Protein AF-A0A6S6QF54-F1 (afdb_monomer)

Radius of gyration: 23.75 Å; Cα contacts (8 Å, |Δi|>4): 2; chains: 1; bounding box: 29×25×75 Å

Structure (mmCIF, N/CA/C/O backbone):
data_AF-A0A6S6QF54-F1
#
_entry.id   AF-A0A6S6QF54-F1
#
loop_
_atom_site.group_PDB
_atom_site.id
_atom_site.type_symbol
_atom_site.label_atom_id
_atom_site.label_alt_id
_atom_site.label_comp_id
_atom_site.label_asym_id
_atom_site.label_entity_id
_atom_site.label_seq_id
_atom_site.pdbx_PDB_ins_code
_atom_site.Cartn_x
_atom_site.Cartn_y
_atom_site.Cartn_z
_atom_site.occupancy
_atom_site.B_iso_or_equiv
_atom_site.auth_seq_id
_atom_site.auth_comp_id
_atom_site.auth_asym_id
_atom_site.auth_atom_id
_atom_site.pdbx_PDB_model_num
ATOM 1 N N . MET A 1 1 ? -17.055 -0.977 23.266 1.0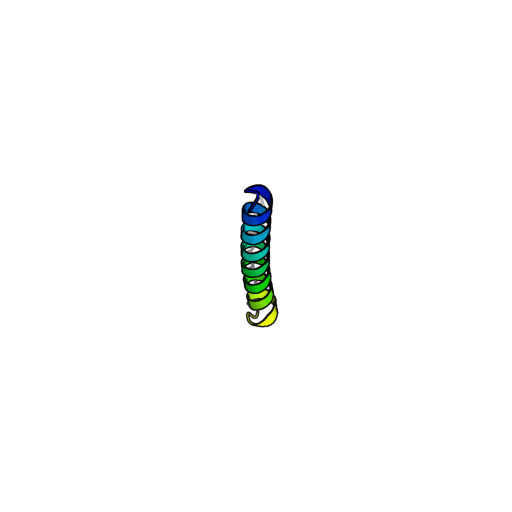0 64.94 1 MET A N 1
ATOM 2 C CA . MET A 1 1 ? -15.888 -0.500 22.484 1.00 64.94 1 MET A CA 1
ATOM 3 C C . MET A 1 1 ? -16.379 0.552 21.500 1.00 64.94 1 MET A C 1
ATOM 5 O O . MET A 1 1 ? -17.242 0.201 20.701 1.00 64.94 1 MET A O 1
ATOM 9 N N . PRO A 1 2 ? -15.911 1.808 21.584 1.00 76.38 2 PRO A N 1
ATOM 10 C CA . PRO A 1 2 ? -16.373 2.893 20.716 1.00 76.38 2 PRO A CA 1
ATOM 11 C C . PRO A 1 2 ? -16.142 2.529 19.240 1.00 76.38 2 PRO A C 1
ATOM 13 O O . PRO A 1 2 ? -15.071 2.046 18.867 1.00 76.38 2 PRO A O 1
ATOM 16 N N . SER A 1 3 ? -17.174 2.704 18.415 1.00 86.31 3 SER A N 1
ATOM 17 C CA . SER A 1 3 ? -17.227 2.304 16.999 1.00 86.31 3 SER A CA 1
ATOM 18 C C . SER A 1 3 ? -16.072 2.867 16.159 1.00 86.31 3 SER A C 1
ATOM 20 O O . SER A 1 3 ? -15.579 2.182 15.264 1.00 86.31 3 SER A O 1
ATOM 22 N N . THR A 1 4 ? -15.571 4.054 16.501 1.00 87.94 4 THR A N 1
ATOM 23 C CA . THR A 1 4 ? -14.455 4.724 15.817 1.00 87.94 4 THR A CA 1
ATOM 24 C C . THR A 1 4 ? -13.160 3.915 15.850 1.00 87.94 4 THR A C 1
ATOM 26 O O . THR A 1 4 ? -12.496 3.767 14.829 1.00 87.94 4 THR A O 1
ATOM 29 N N . PHE A 1 5 ? -12.803 3.323 16.993 1.00 92.62 5 PHE A N 1
ATOM 30 C CA . PHE A 1 5 ? -11.555 2.557 17.092 1.00 92.62 5 PHE A CA 1
ATOM 31 C C . PHE A 1 5 ? -11.602 1.278 16.243 1.00 92.62 5 PHE A C 1
ATOM 33 O O . PHE A 1 5 ? -10.604 0.874 15.648 1.00 92.62 5 PHE A O 1
ATOM 40 N N . ARG A 1 6 ? -12.785 0.661 16.122 1.00 88.38 6 ARG A N 1
ATOM 41 C CA . ARG A 1 6 ? -12.998 -0.492 15.234 1.00 88.38 6 ARG A CA 1
ATOM 42 C C . ARG A 1 6 ? -12.824 -0.105 13.762 1.00 88.38 6 ARG A C 1
ATOM 44 O O . ARG A 1 6 ? -12.218 -0.876 13.024 1.00 88.38 6 ARG A O 1
ATOM 51 N N . LEU A 1 7 ? -13.300 1.077 13.360 1.00 93.31 7 LEU A N 1
ATOM 52 C CA . LEU A 1 7 ? -13.095 1.612 12.011 1.00 93.31 7 LEU A CA 1
ATOM 53 C C . LEU A 1 7 ? -11.605 1.834 11.720 1.00 93.31 7 LEU A C 1
ATOM 55 O O . LEU A 1 7 ? -11.101 1.329 10.721 1.00 93.31 7 LEU A O 1
ATOM 59 N N . LEU A 1 8 ? -10.890 2.518 12.617 1.00 94.94 8 LEU A N 1
ATOM 60 C CA . LEU A 1 8 ? -9.459 2.796 12.453 1.00 94.94 8 LEU A CA 1
ATOM 61 C C . LEU A 1 8 ? -8.627 1.517 12.368 1.00 94.94 8 LEU A C 1
ATOM 63 O O . LEU A 1 8 ? -7.768 1.401 11.500 1.00 94.94 8 LEU A O 1
ATOM 67 N N . ARG A 1 9 ? -8.917 0.527 13.217 1.00 95.19 9 ARG A N 1
ATOM 68 C CA . ARG A 1 9 ? -8.266 -0.784 13.149 1.00 95.19 9 ARG A CA 1
ATOM 69 C C . ARG A 1 9 ? -8.476 -1.440 11.785 1.00 95.19 9 ARG A C 1
ATOM 71 O O . ARG A 1 9 ? -7.527 -1.963 11.213 1.00 95.19 9 ARG A O 1
ATOM 78 N N . ASN A 1 10 ? -9.700 -1.420 11.262 1.00 95.50 10 ASN A N 1
ATOM 79 C CA . ASN A 1 10 ? -9.986 -2.016 9.960 1.00 95.50 10 ASN A CA 1
ATOM 80 C C . ASN A 1 10 ? -9.242 -1.277 8.832 1.00 95.50 10 ASN A C 1
ATOM 82 O O . ASN A 1 10 ? -8.681 -1.925 7.953 1.00 95.50 10 ASN A O 1
ATOM 86 N N . LEU A 1 11 ? -9.173 0.058 8.886 1.00 97.31 11 LEU A N 1
ATOM 87 C CA . LEU A 1 11 ? -8.401 0.859 7.931 1.00 97.31 11 LEU A CA 1
ATOM 88 C C . LEU A 1 11 ? -6.899 0.576 8.013 1.00 97.31 11 LEU A C 1
ATOM 90 O O . LEU A 1 11 ? -6.258 0.437 6.979 1.00 97.31 11 LEU A O 1
ATOM 94 N N . ALA A 1 12 ? -6.346 0.441 9.218 1.00 97.56 12 ALA A N 1
ATOM 95 C CA . ALA A 1 12 ? -4.939 0.102 9.409 1.00 97.56 12 ALA A CA 1
ATOM 96 C C . ALA A 1 12 ? -4.600 -1.262 8.792 1.00 97.56 12 ALA A C 1
ATOM 98 O O . ALA A 1 12 ? -3.588 -1.394 8.110 1.00 97.56 12 ALA A O 1
ATOM 99 N N . VAL A 1 13 ? -5.474 -2.258 8.973 1.00 97.81 13 VAL A N 1
ATOM 100 C CA . VAL A 1 13 ? -5.313 -3.580 8.349 1.00 97.81 13 VAL A CA 1
ATO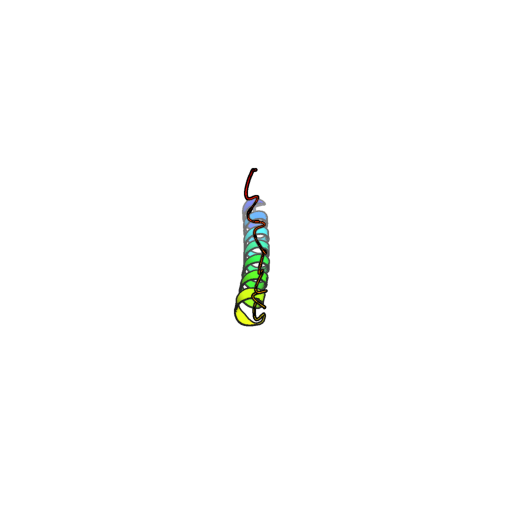M 101 C C . VAL A 1 13 ? -5.386 -3.480 6.824 1.00 97.81 13 VAL A C 1
ATOM 103 O O . VAL A 1 13 ? -4.532 -4.037 6.142 1.00 97.81 13 VAL A O 1
ATOM 106 N N . LEU A 1 14 ? -6.358 -2.747 6.275 1.00 98.38 14 LEU A N 1
ATOM 107 C CA . LEU A 1 14 ? -6.480 -2.558 4.825 1.00 98.38 14 LEU A CA 1
ATOM 108 C C . LEU A 1 14 ? -5.260 -1.846 4.233 1.00 98.38 14 LEU A C 1
ATOM 110 O O . LEU A 1 14 ? -4.713 -2.303 3.233 1.00 98.38 14 LEU A O 1
ATOM 114 N N . ALA A 1 15 ? -4.802 -0.768 4.8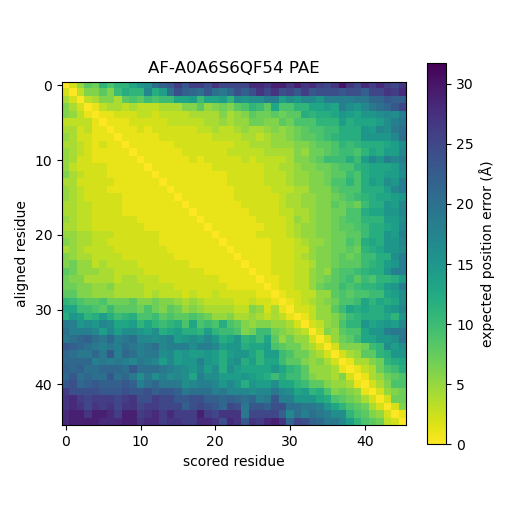67 1.00 98.50 15 ALA A N 1
ATOM 115 C CA . ALA A 1 15 ? -3.613 -0.039 4.442 1.00 98.50 15 ALA A CA 1
ATOM 116 C C . ALA A 1 15 ? -2.368 -0.934 4.478 1.00 98.50 15 ALA A C 1
ATOM 118 O O . ALA A 1 15 ? -1.597 -0.940 3.522 1.00 98.50 15 ALA A O 1
ATOM 119 N N . ALA A 1 16 ? -2.207 -1.734 5.537 1.00 98.44 16 ALA A N 1
ATOM 120 C CA . ALA A 1 16 ? -1.106 -2.683 5.645 1.00 98.44 16 ALA A CA 1
ATOM 121 C C . ALA A 1 16 ? -1.151 -3.742 4.535 1.00 98.44 16 ALA A C 1
ATOM 123 O O . ALA A 1 16 ? -0.117 -4.035 3.944 1.00 98.44 16 ALA A O 1
ATOM 124 N N . LEU A 1 17 ? -2.331 -4.279 4.208 1.00 98.62 17 LEU A N 1
ATOM 125 C CA . LEU A 1 17 ? -2.491 -5.264 3.134 1.00 98.62 17 LEU A CA 1
ATOM 126 C C . LEU A 1 17 ? -2.157 -4.681 1.759 1.00 98.62 17 LEU A C 1
ATOM 128 O O . LEU A 1 17 ? -1.422 -5.302 0.995 1.00 98.62 17 LEU A O 1
ATOM 132 N N . VAL A 1 18 ? -2.663 -3.483 1.455 1.00 98.56 18 VAL A N 1
ATOM 133 C CA . VAL A 1 18 ? -2.366 -2.799 0.188 1.00 98.56 18 VAL A CA 1
ATOM 134 C C . VAL A 1 18 ? -0.875 -2.501 0.086 1.00 98.56 18 VAL A C 1
ATOM 136 O O . VAL A 1 18 ? -0.253 -2.821 -0.925 1.00 98.56 18 VAL A O 1
ATOM 139 N N . PHE A 1 19 ? -0.287 -1.937 1.143 1.00 98.19 19 PHE A N 1
ATOM 140 C CA . PHE A 1 19 ? 1.135 -1.624 1.169 1.00 98.19 19 PHE A CA 1
ATOM 141 C C . PHE A 1 19 ? 1.996 -2.881 1.019 1.00 98.19 19 PHE A C 1
ATOM 143 O O . PHE A 1 19 ? 2.910 -2.887 0.200 1.00 98.19 19 PHE A O 1
ATOM 150 N N . ALA A 1 20 ? 1.681 -3.959 1.742 1.00 98.31 20 ALA A N 1
ATOM 151 C CA . ALA A 1 20 ? 2.392 -5.228 1.626 1.00 98.31 20 ALA A CA 1
ATOM 152 C C . ALA A 1 20 ? 2.292 -5.813 0.210 1.00 98.31 20 ALA A C 1
ATOM 154 O O . ALA A 1 20 ? 3.288 -6.307 -0.311 1.00 98.31 20 ALA A O 1
ATOM 155 N N . GLY A 1 21 ? 1.123 -5.715 -0.432 1.00 98.25 21 GLY A N 1
ATOM 156 C CA . GLY A 1 21 ? 0.932 -6.142 -1.818 1.00 98.25 21 GLY A CA 1
ATOM 157 C C . GLY A 1 21 ? 1.798 -5.351 -2.799 1.00 98.25 21 GLY A C 1
ATOM 158 O O . GLY A 1 21 ? 2.520 -5.946 -3.594 1.00 98.25 21 GLY A O 1
ATOM 159 N N . VAL A 1 22 ? 1.785 -4.018 -2.712 1.00 97.81 22 VAL A N 1
ATOM 160 C CA . VAL A 1 22 ? 2.622 -3.157 -3.568 1.00 97.81 22 VAL A CA 1
ATOM 161 C C . VAL A 1 22 ? 4.108 -3.402 -3.312 1.00 97.81 22 VAL A C 1
ATOM 163 O O . VAL A 1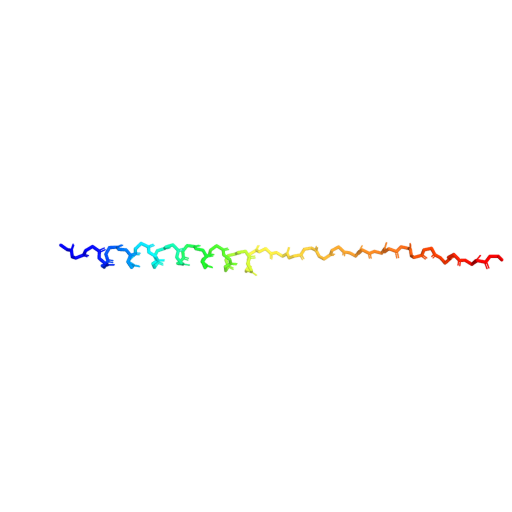 22 ? 4.876 -3.528 -4.261 1.00 97.81 22 VAL A O 1
ATOM 166 N N . TRP A 1 23 ? 4.511 -3.502 -2.045 1.00 97.75 23 TRP A N 1
ATOM 167 C CA . TRP A 1 23 ? 5.891 -3.784 -1.665 1.00 97.75 23 TRP A CA 1
ATOM 168 C C . TRP A 1 23 ? 6.363 -5.121 -2.238 1.00 97.75 23 TRP A C 1
ATOM 170 O O . TRP A 1 23 ? 7.421 -5.168 -2.852 1.00 97.75 23 TRP A O 1
ATOM 180 N N . ALA A 1 24 ? 5.551 -6.175 -2.122 1.00 97.44 24 ALA A N 1
ATOM 181 C CA . ALA A 1 24 ? 5.868 -7.481 -2.687 1.00 97.44 24 ALA A CA 1
ATOM 182 C C . ALA A 1 24 ? 6.007 -7.435 -4.217 1.00 97.44 24 ALA A C 1
ATOM 184 O O . ALA A 1 24 ? 6.927 -8.031 -4.767 1.00 97.44 24 ALA A O 1
ATOM 185 N N . LEU A 1 25 ? 5.129 -6.708 -4.915 1.00 96.38 25 LEU A N 1
ATOM 186 C CA . LEU A 1 25 ? 5.266 -6.532 -6.362 1.00 96.38 25 LEU A CA 1
ATOM 187 C C . LEU A 1 25 ? 6.562 -5.795 -6.713 1.00 96.38 25 LEU A C 1
ATOM 189 O O . LEU A 1 25 ? 7.279 -6.219 -7.608 1.00 96.38 25 LEU A O 1
ATOM 193 N N . ALA A 1 26 ? 6.893 -4.729 -5.988 1.00 94.75 26 ALA A N 1
ATOM 194 C CA . ALA A 1 26 ? 8.095 -3.944 -6.247 1.00 94.75 26 ALA A CA 1
ATOM 195 C C . ALA A 1 26 ? 9.402 -4.712 -5.976 1.00 94.75 26 ALA A C 1
ATOM 197 O O . ALA A 1 26 ? 10.416 -4.399 -6.594 1.00 94.75 26 ALA A O 1
ATOM 198 N N . THR A 1 27 ? 9.403 -5.678 -5.051 1.00 95.56 27 TH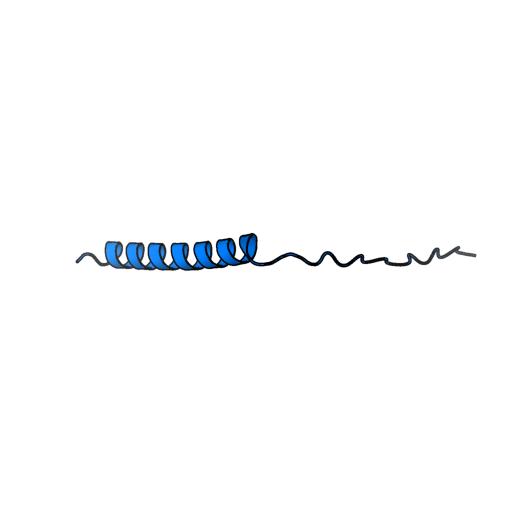R A N 1
ATOM 199 C CA . THR A 1 27 ? 10.615 -6.423 -4.667 1.00 95.56 27 THR A CA 1
ATOM 200 C C . THR A 1 27 ? 10.763 -7.771 -5.358 1.00 95.56 27 THR A C 1
ATOM 202 O O . THR A 1 27 ? 11.891 -8.211 -5.564 1.00 95.56 27 THR A O 1
ATOM 205 N N . PHE A 1 28 ? 9.660 -8.442 -5.693 1.00 96.31 28 PHE A N 1
ATOM 206 C CA . PHE A 1 28 ? 9.689 -9.807 -6.229 1.00 96.31 28 PHE A CA 1
ATOM 207 C C . PHE A 1 28 ? 9.318 -9.901 -7.711 1.00 96.31 28 PHE A C 1
ATOM 209 O O . PHE A 1 28 ? 9.404 -10.988 -8.279 1.00 96.31 28 PHE A O 1
ATOM 216 N N . VAL A 1 29 ? 8.901 -8.803 -8.346 1.00 93.81 29 VAL A N 1
ATOM 217 C CA . VAL A 1 29 ? 8.580 -8.780 -9.778 1.00 93.81 29 VAL A CA 1
ATOM 218 C C . VAL A 1 29 ? 9.599 -7.925 -10.515 1.00 93.81 29 VAL A C 1
ATOM 220 O O . VAL A 1 29 ? 9.694 -6.721 -10.293 1.00 93.81 29 VAL A O 1
ATOM 223 N N . GLU A 1 30 ? 10.327 -8.543 -11.443 1.00 92.19 30 GLU A N 1
ATOM 224 C CA . GLU A 1 30 ? 11.179 -7.827 -12.390 1.00 92.19 30 GLU A CA 1
ATOM 225 C C . GLU A 1 30 ? 10.327 -7.282 -13.546 1.00 92.19 30 GLU A C 1
ATOM 227 O O . GLU A 1 30 ? 9.671 -8.054 -14.256 1.00 92.19 30 GLU A O 1
ATOM 232 N N . PRO A 1 31 ? 10.302 -5.954 -13.764 1.00 86.56 31 PRO A N 1
ATOM 233 C CA . PRO A 1 31 ? 9.641 -5.380 -14.925 1.00 86.56 31 PRO A CA 1
ATOM 234 C C . PRO A 1 31 ? 10.378 -5.831 -16.184 1.00 86.56 31 PRO A C 1
ATOM 236 O O . PRO A 1 31 ? 11.595 -5.706 -16.249 1.00 86.56 31 PRO A O 1
ATOM 239 N N . THR A 1 32 ? 9.655 -6.305 -17.198 1.00 84.44 32 THR A N 1
ATOM 240 C CA . THR A 1 32 ? 10.218 -6.562 -18.530 1.00 84.44 32 THR A CA 1
ATOM 241 C C . THR A 1 32 ? 10.015 -5.315 -19.391 1.00 84.44 32 THR A C 1
ATOM 243 O O . THR A 1 32 ? 8.900 -5.064 -19.861 1.00 84.44 32 THR A O 1
ATOM 246 N N . PRO A 1 33 ? 11.045 -4.473 -19.595 1.00 79.94 33 PRO A N 1
ATOM 247 C CA . PRO A 1 33 ? 10.903 -3.295 -20.430 1.00 79.94 33 PRO A CA 1
ATOM 248 C C . PRO A 1 33 ? 10.802 -3.784 -21.873 1.00 79.94 33 PRO A C 1
ATOM 250 O O . PRO A 1 33 ? 11.753 -4.346 -22.412 1.00 79.94 33 PRO A O 1
ATOM 253 N N . ARG A 1 34 ? 9.637 -3.623 -22.509 1.00 79.81 34 ARG A N 1
ATOM 254 C CA . ARG A 1 34 ? 9.540 -3.880 -23.947 1.00 79.81 34 ARG A CA 1
ATOM 255 C C . ARG A 1 34 ? 10.215 -2.728 -24.679 1.00 79.81 34 ARG A C 1
ATOM 257 O O . ARG A 1 34 ? 9.831 -1.572 -24.498 1.00 79.81 34 ARG A O 1
ATOM 264 N N . GLU A 1 35 ? 11.169 -3.038 -25.543 1.00 75.88 35 GLU A N 1
ATOM 265 C CA . GLU A 1 35 ? 11.618 -2.074 -26.538 1.00 75.88 35 GLU A CA 1
ATOM 266 C C . GLU A 1 35 ? 10.475 -1.882 -27.538 1.00 75.88 35 GLU A C 1
ATOM 268 O O . GLU A 1 35 ? 10.168 -2.748 -28.358 1.00 75.88 35 GLU A O 1
ATOM 273 N N . MET A 1 36 ? 9.750 -0.772 -27.404 1.00 73.06 36 MET A N 1
ATOM 274 C CA . MET A 1 36 ? 8.745 -0.376 -28.380 1.00 73.06 36 MET A CA 1
ATOM 275 C C . MET A 1 36 ? 9.444 0.449 -29.460 1.00 73.06 36 MET A C 1
ATOM 277 O O . MET A 1 36 ? 9.473 1.675 -29.396 1.00 73.06 36 MET A O 1
ATOM 281 N N . SER A 1 37 ? 10.030 -0.227 -30.448 1.00 75.88 37 SER A N 1
ATOM 282 C CA . SER A 1 37 ? 10.471 0.430 -31.674 1.00 75.88 37 SER A CA 1
ATOM 283 C C . SER A 1 37 ? 9.243 0.716 -32.538 1.00 75.88 37 SER A C 1
ATOM 285 O O . SER A 1 37 ? 8.712 -0.147 -33.235 1.00 75.88 37 SER A O 1
ATOM 287 N N . VAL A 1 38 ? 8.734 1.944 -32.455 1.00 77.12 38 VAL A N 1
ATOM 288 C CA . VAL A 1 3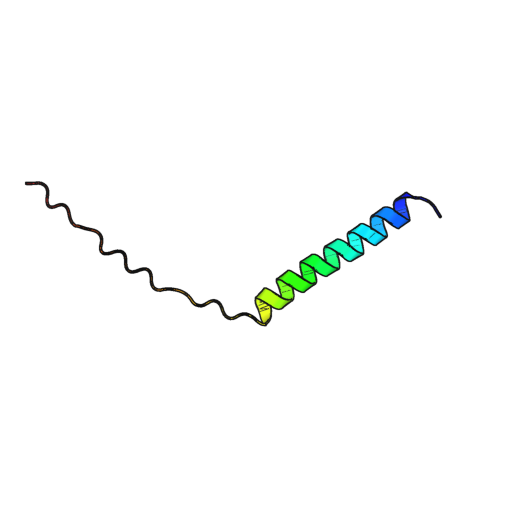8 ? 7.776 2.435 -33.446 1.00 77.12 38 VAL A CA 1
ATOM 289 C C . VAL A 1 38 ? 8.598 2.944 -34.619 1.00 77.12 38 VAL A C 1
ATOM 291 O O . VAL A 1 38 ? 9.319 3.933 -34.492 1.00 77.12 38 VAL A O 1
ATOM 294 N N . ILE A 1 39 ? 8.518 2.255 -35.757 1.00 79.44 39 ILE A N 1
ATOM 295 C CA . ILE A 1 39 ? 9.005 2.815 -37.017 1.00 79.44 39 ILE A CA 1
ATOM 296 C C . ILE A 1 39 ? 8.089 3.999 -37.321 1.00 79.44 39 ILE A C 1
ATOM 298 O O . ILE A 1 39 ? 6.925 3.803 -37.661 1.00 79.44 39 ILE A O 1
ATOM 302 N N . VAL A 1 40 ? 8.598 5.216 -37.134 1.00 79.31 40 VAL A N 1
ATOM 303 C CA . VAL A 1 40 ? 7.911 6.440 -37.552 1.00 79.31 40 VAL A CA 1
ATOM 304 C C . VAL A 1 40 ? 7.975 6.482 -39.080 1.00 79.31 40 VAL A C 1
ATOM 306 O O . VAL A 1 40 ? 9.082 6.567 -39.621 1.00 79.31 40 VAL A O 1
ATOM 309 N N . PRO A 1 41 ? 6.838 6.387 -39.795 1.00 78.50 41 PRO A N 1
ATOM 310 C CA . PRO A 1 41 ? 6.824 6.608 -41.231 1.00 78.50 41 PRO A CA 1
ATOM 311 C C . PRO A 1 41 ? 7.250 8.054 -41.479 1.00 78.50 41 PRO A C 1
ATOM 313 O O . PRO A 1 41 ? 6.657 8.984 -40.933 1.00 78.50 41 PRO A O 1
ATOM 316 N N . ILE A 1 42 ? 8.305 8.247 -42.266 1.00 75.88 42 ILE A N 1
ATOM 317 C CA . ILE A 1 42 ? 8.619 9.568 -42.799 1.00 75.88 42 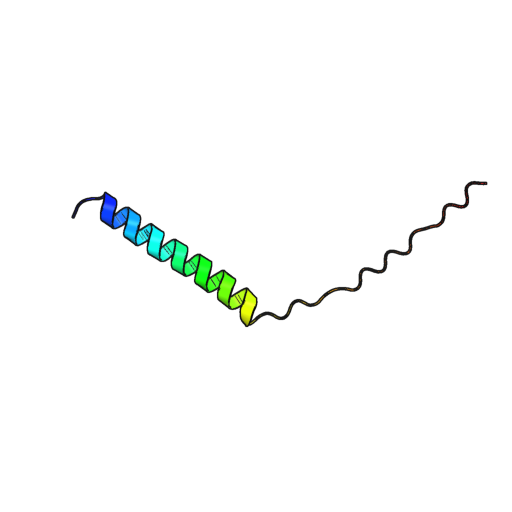ILE A CA 1
ATOM 318 C C . ILE A 1 42 ? 7.683 9.733 -43.989 1.00 75.88 42 ILE A C 1
ATOM 320 O O . ILE A 1 42 ? 7.980 9.246 -45.081 1.00 75.88 42 ILE A O 1
ATOM 324 N N . ASP A 1 43 ? 6.531 10.361 -43.765 1.00 74.38 43 ASP A N 1
ATOM 325 C CA . ASP A 1 43 ? 5.703 10.852 -44.860 1.00 74.38 43 ASP A CA 1
ATOM 326 C C . ASP A 1 43 ? 6.488 11.984 -45.528 1.00 74.38 43 ASP A C 1
ATOM 328 O O . ASP A 1 43 ? 6.423 13.150 -45.141 1.00 74.38 43 ASP A O 1
ATOM 332 N N . VAL A 1 44 ? 7.325 11.609 -46.499 1.00 69.00 44 VAL A N 1
ATOM 333 C CA . VAL A 1 44 ? 7.930 12.550 -47.437 1.00 69.00 44 VAL A CA 1
ATOM 334 C C . VAL A 1 44 ? 6.792 13.001 -48.341 1.00 69.00 44 VAL A C 1
ATOM 336 O O . VAL A 1 44 ? 6.515 12.397 -49.379 1.00 69.00 44 VAL A O 1
ATOM 339 N N . GLU A 1 45 ? 6.065 14.001 -47.854 1.00 70.38 45 GLU A N 1
ATOM 340 C 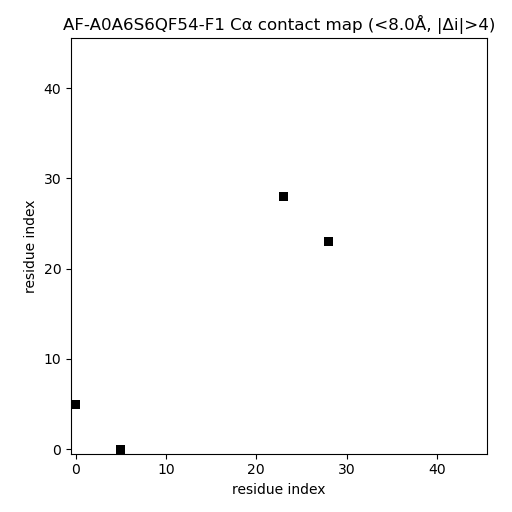CA . GLU A 1 45 ? 5.001 14.676 -48.577 1.00 70.38 45 GLU A CA 1
ATOM 341 C C . GLU A 1 45 ? 5.564 15.168 -49.919 1.00 70.38 45 GLU A C 1
ATOM 343 O O . GLU A 1 45 ? 6.599 15.838 -49.970 1.00 70.38 45 GLU A O 1
ATOM 348 N N . LYS A 1 46 ? 4.938 14.692 -51.001 1.00 56.41 46 LYS A N 1
ATOM 349 C CA . LYS A 1 46 ? 5.289 14.991 -52.394 1.00 56.41 46 LYS A CA 1
ATOM 350 C C . LYS A 1 46 ? 4.901 16.408 -52.780 1.00 56.41 46 LYS A C 1
ATOM 352 O O . LYS A 1 46 ? 3.775 16.812 -52.424 1.00 56.41 46 LYS A O 1
#

pLDDT: mean 87.68, std 11.04, range [56.41, 98.62]

Sequence (46 aa):
MPSTFRLLRNLAVLAALVFAGVWALATFVEPTPREMSVIVPIDVEK

Solvent-accessible surface area (backbone atoms only — not comparable to full-atom values): 3090 Å² total; per-residue (Å²): 128,69,68,65,61,58,50,52,52,52,51,51,51,51,53,51,51,53,49,51,52,52,51,48,47,70,75,74,52,83,83,80,8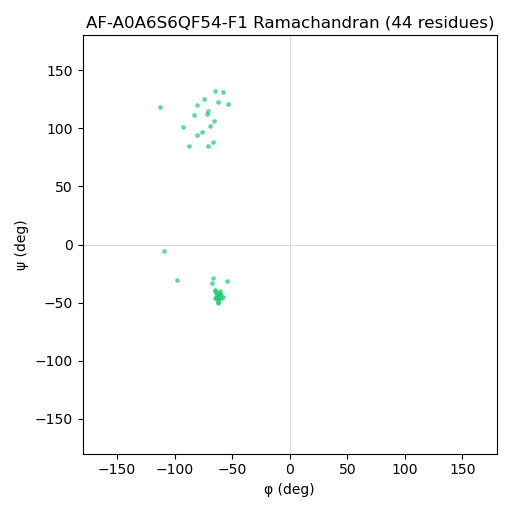3,75,85,80,80,73,83,75,79,80,79,77,80,127

Foldseek 3Di:
DPPVVVVVVVVVVVVVVVVVVVVCCVPVPDDDDDPPPDPDDPCPPD

Secondary structure (DSSP, 8-state):
--HHHHHHHHHHHHHHHHHHHHHHHHHH------------------

Organism: NCBI:txid708113

Mean predicted aligned error: 9.11 Å